Protein AF-A0A653LI47-F1 (afdb_monomer_lite)

Structure (mmCIF, N/CA/C/O backbone):
data_AF-A0A653LI47-F1
#
_entry.id   AF-A0A653LI47-F1
#
loop_
_atom_site.group_PDB
_atom_site.id
_atom_site.type_symbol
_atom_site.label_atom_id
_atom_site.label_alt_id
_atom_site.label_comp_id
_atom_site.label_asym_id
_atom_site.label_entity_id
_atom_site.label_seq_id
_atom_site.pdbx_PDB_ins_code
_atom_site.Cartn_x
_atom_site.Cartn_y
_atom_site.Cartn_z
_atom_site.occupancy
_atom_site.B_iso_or_equiv
_atom_site.auth_seq_id
_atom_site.auth_comp_id
_atom_site.auth_asym_id
_atom_site.auth_atom_id
_atom_site.pdbx_PDB_model_num
ATOM 1 N N . MET A 1 1 ? -8.252 -3.867 -17.906 1.00 82.31 1 MET A N 1
ATOM 2 C CA . MET A 1 1 ? -7.818 -4.049 -16.499 1.00 82.31 1 MET A CA 1
ATOM 3 C C . MET A 1 1 ? -6.679 -3.082 -16.187 1.00 82.31 1 MET A C 1
ATOM 5 O O . MET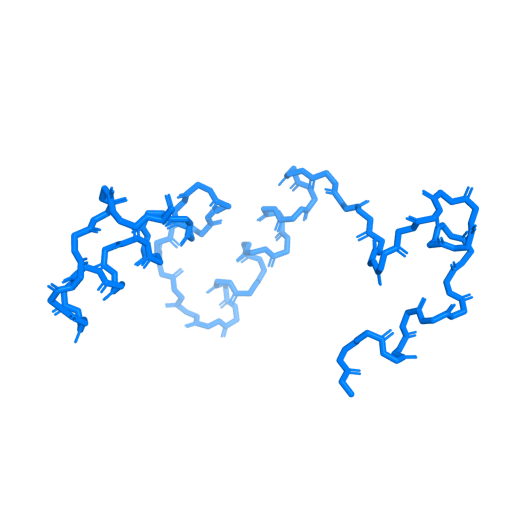 A 1 1 ? -6.130 -2.493 -17.106 1.00 82.31 1 MET A O 1
ATOM 9 N N . ILE A 1 2 ? -6.312 -2.884 -14.914 1.00 90.25 2 ILE A N 1
ATOM 10 C CA . ILE A 1 2 ? -5.162 -2.022 -14.566 1.00 90.25 2 ILE A CA 1
ATOM 11 C C . ILE A 1 2 ? -3.845 -2.558 -15.153 1.00 90.25 2 ILE A C 1
ATOM 13 O O . ILE A 1 2 ? -2.962 -1.774 -15.467 1.00 90.25 2 ILE A O 1
ATOM 17 N N . ILE A 1 3 ? -3.747 -3.874 -15.354 1.00 90.50 3 ILE A N 1
ATOM 18 C CA . ILE A 1 3 ? -2.574 -4.563 -15.906 1.00 90.50 3 ILE A CA 1
ATOM 19 C C . ILE A 1 3 ? -2.268 -4.070 -17.330 1.00 90.50 3 ILE A C 1
ATOM 21 O O . ILE A 1 3 ? -1.138 -3.682 -17.603 1.00 90.50 3 ILE A O 1
ATOM 25 N N . ASP A 1 4 ? -3.284 -3.950 -18.189 1.00 92.81 4 ASP A N 1
ATOM 26 C CA . ASP A 1 4 ? -3.132 -3.485 -19.580 1.00 92.81 4 ASP A CA 1
ATOM 27 C C . ASP A 1 4 ? -2.518 -2.076 -19.668 1.00 92.81 4 ASP A C 1
ATOM 29 O O . ASP A 1 4 ? -1.793 -1.749 -20.602 1.00 92.81 4 ASP A O 1
ATOM 33 N N . LYS A 1 5 ? -2.755 -1.226 -18.657 1.00 92.44 5 LYS A N 1
ATOM 34 C CA . LYS A 1 5 ? -2.165 0.120 -18.586 1.00 92.44 5 LYS A CA 1
ATOM 35 C C . LYS A 1 5 ? -0.644 0.080 -18.404 1.00 92.44 5 LYS A C 1
ATOM 37 O O . LYS A 1 5 ? 0.043 0.999 -18.846 1.00 92.44 5 LYS A O 1
ATOM 42 N N . TYR A 1 6 ? -0.128 -0.946 -17.730 1.00 92.81 6 TYR A N 1
ATOM 43 C CA . TYR A 1 6 ? 1.289 -1.072 -17.384 1.00 92.81 6 TYR A CA 1
ATOM 44 C C . TYR A 1 6 ? 2.052 -2.056 -18.276 1.00 92.81 6 TYR A C 1
ATOM 46 O O . TYR A 1 6 ? 3.259 -2.194 -18.099 1.00 92.81 6 TYR A O 1
ATOM 54 N N . GLU A 1 7 ? 1.401 -2.652 -19.281 1.00 90.75 7 GLU A N 1
ATOM 55 C CA . GLU A 1 7 ? 2.010 -3.605 -20.222 1.00 90.75 7 GLU A CA 1
ATOM 56 C C . GLU A 1 7 ? 3.310 -3.070 -20.850 1.00 90.75 7 GLU A C 1
ATOM 58 O O . GLU A 1 7 ? 4.293 -3.791 -20.982 1.00 90.75 7 GLU A O 1
ATOM 63 N N . L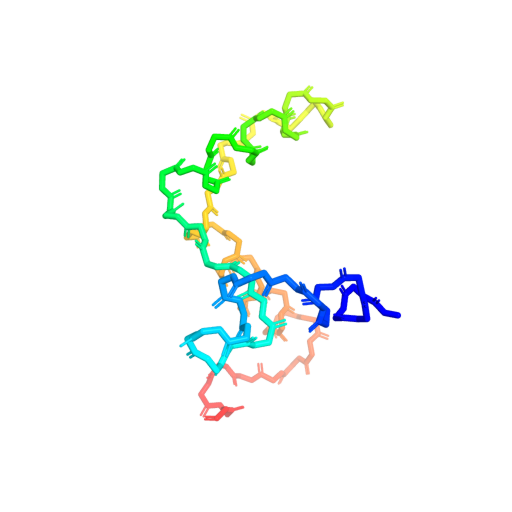YS A 1 8 ? 3.346 -1.773 -21.184 1.00 93.31 8 LYS A N 1
ATOM 64 C CA . LYS A 1 8 ? 4.507 -1.114 -21.811 1.00 93.31 8 LYS A CA 1
ATOM 65 C C . LYS A 1 8 ? 5.379 -0.323 -20.832 1.00 93.31 8 LYS A C 1
ATOM 67 O O . LYS A 1 8 ? 6.180 0.511 -21.254 1.00 93.31 8 LYS A O 1
ATOM 72 N N . HIS A 1 9 ? 5.202 -0.507 -19.525 1.00 93.56 9 HIS A N 1
ATOM 73 C CA . HIS A 1 9 ? 5.943 0.267 -18.535 1.00 93.56 9 HIS A CA 1
ATOM 74 C C . HIS A 1 9 ? 7.420 -0.178 -18.503 1.00 93.56 9 HIS A C 1
ATOM 76 O O . HIS A 1 9 ? 7.677 -1.359 -18.265 1.00 93.56 9 HIS A O 1
ATOM 82 N N . PRO A 1 10 ? 8.406 0.732 -18.654 1.00 92.75 10 PRO A N 1
ATOM 83 C CA . PRO A 1 10 ? 9.823 0.364 -18.770 1.00 92.75 10 PRO A CA 1
ATOM 84 C C . PRO A 1 10 ? 10.326 -0.513 -17.620 1.00 92.75 10 PRO A C 1
ATOM 86 O O . PRO A 1 10 ? 11.023 -1.495 -17.838 1.00 92.75 10 PRO A O 1
ATOM 89 N N . GLN A 1 11 ? 9.913 -0.201 -16.388 1.00 92.00 11 GLN A N 1
ATOM 90 C CA . GLN A 1 11 ? 10.275 -0.999 -15.213 1.00 92.00 11 GLN A CA 1
ATOM 91 C C . GLN A 1 11 ? 9.691 -2.421 -15.255 1.00 92.00 11 GLN A C 1
ATOM 93 O O . GLN A 1 11 ? 10.337 -3.359 -14.813 1.00 92.00 11 GLN A O 1
ATOM 98 N N . CYS A 1 12 ? 8.471 -2.582 -15.775 1.00 92.50 12 CYS A N 1
ATOM 99 C CA . CYS A 1 12 ? 7.793 -3.879 -15.844 1.00 92.50 12 CYS A CA 1
ATOM 100 C C . CYS A 1 12 ? 8.466 -4.786 -16.876 1.00 92.50 12 CYS A C 1
ATOM 102 O O . CYS A 1 12 ? 8.736 -5.943 -16.577 1.00 92.50 12 CYS A O 1
ATOM 104 N N . ILE A 1 13 ? 8.814 -4.224 -18.039 1.00 92.44 13 ILE A N 1
ATOM 105 C CA . ILE A 1 13 ? 9.533 -4.926 -19.110 1.00 92.44 13 ILE A CA 1
ATOM 106 C C . ILE A 1 13 ? 10.937 -5.334 -18.649 1.00 92.44 13 ILE A C 1
ATOM 108 O O . ILE A 1 13 ? 11.360 -6.461 -18.879 1.00 92.44 13 ILE A O 1
ATOM 112 N N . ASN A 1 14 ? 11.661 -4.426 -17.987 1.00 93.38 14 ASN A N 1
ATOM 113 C CA . ASN A 1 14 ? 13.050 -4.669 -17.595 1.00 93.38 14 ASN A CA 1
ATOM 114 C C . ASN A 1 14 ? 13.191 -5.640 -16.412 1.00 93.38 14 ASN A C 1
ATOM 116 O O . ASN A 1 14 ? 14.208 -6.319 -16.310 1.00 93.38 14 ASN A O 1
ATOM 120 N N . GLU A 1 15 ? 12.216 -5.674 -15.500 1.00 91.94 15 GLU A N 1
ATOM 121 C CA . GLU A 1 15 ? 12.266 -6.492 -14.277 1.00 91.94 15 GLU A CA 1
ATOM 122 C C . GLU A 1 15 ? 11.357 -7.733 -14.330 1.00 91.94 15 GLU A C 1
ATOM 124 O O . GLU A 1 15 ? 11.239 -8.421 -13.317 1.00 91.94 15 GLU A O 1
ATOM 129 N N . ASP A 1 16 ? 10.705 -7.997 -15.469 1.00 91.25 16 ASP A N 1
ATOM 130 C CA . ASP A 1 16 ? 9.708 -9.064 -15.658 1.00 91.25 16 ASP A CA 1
ATOM 131 C C . ASP A 1 16 ? 8.614 -9.057 -14.568 1.00 91.25 16 ASP A C 1
ATOM 133 O O . ASP A 1 16 ? 8.365 -10.029 -13.852 1.00 91.25 16 ASP A O 1
ATOM 137 N N . LYS A 1 17 ? 7.981 -7.890 -14.382 1.00 89.94 17 LYS A N 1
ATOM 138 C CA . LYS A 1 17 ? 6.925 -7.670 -13.377 1.00 89.94 17 LYS A CA 1
ATOM 139 C C . LYS A 1 17 ? 5.617 -7.250 -14.028 1.00 89.94 17 LYS A C 1
ATOM 141 O O . LYS A 1 17 ? 5.603 -6.448 -14.949 1.00 89.94 17 LYS A O 1
ATOM 146 N N . LEU A 1 18 ? 4.499 -7.705 -13.459 1.00 90.44 18 LEU A N 1
ATOM 147 C CA . LEU A 1 18 ? 3.150 -7.335 -13.914 1.00 90.44 18 LEU A CA 1
ATOM 148 C C . LEU A 1 18 ? 2.787 -5.869 -13.635 1.00 90.44 18 LEU A C 1
ATOM 150 O O . LEU A 1 18 ? 1.950 -5.295 -14.325 1.00 90.44 18 LEU A O 1
ATOM 154 N N . LEU A 1 19 ? 3.362 -5.282 -12.582 1.00 91.81 19 LEU A N 1
ATOM 155 C CA . LEU A 1 19 ? 3.082 -3.921 -12.130 1.00 91.81 19 LEU A CA 1
ATOM 156 C C . LEU A 1 19 ? 4.373 -3.260 -11.630 1.00 91.81 19 LEU A C 1
ATOM 158 O O . LEU A 1 19 ? 5.238 -3.946 -11.074 1.00 91.81 19 LEU A O 1
ATOM 162 N N . PRO A 1 20 ? 4.500 -1.928 -11.760 1.00 90.31 20 PRO A N 1
ATOM 163 C CA . PRO A 1 20 ? 5.634 -1.209 -11.203 1.00 90.31 20 PRO A CA 1
ATOM 164 C C . PRO A 1 20 ? 5.590 -1.268 -9.677 1.00 90.31 20 PRO A C 1
ATOM 166 O O . PRO A 1 20 ? 4.536 -1.102 -9.057 1.00 90.31 20 PRO A O 1
ATOM 169 N N . PHE A 1 21 ? 6.747 -1.496 -9.060 1.00 86.69 21 PHE A N 1
ATOM 170 C CA . PHE A 1 21 ? 6.837 -1.625 -7.612 1.00 86.69 21 PHE A CA 1
ATOM 171 C C . PHE A 1 21 ? 7.185 -0.281 -6.970 1.00 86.69 21 PHE A C 1
ATOM 173 O O . PHE A 1 21 ? 8.196 0.339 -7.302 1.00 86.69 21 PHE A O 1
ATOM 180 N N . LEU A 1 22 ? 6.355 0.158 -6.026 1.00 89.25 22 LEU A N 1
ATOM 181 C CA . LEU A 1 22 ? 6.598 1.340 -5.202 1.00 89.25 22 LEU A CA 1
ATOM 182 C C . LEU A 1 22 ? 7.109 0.910 -3.826 1.00 89.25 22 LEU A C 1
ATOM 184 O O . LEU A 1 22 ? 6.717 -0.132 -3.306 1.00 89.25 22 LEU A O 1
ATOM 188 N N . SER A 1 23 ? 7.948 1.734 -3.197 1.00 90.94 23 SER A N 1
ATOM 189 C CA . SER A 1 23 ? 8.328 1.499 -1.803 1.00 90.94 23 SER A CA 1
ATOM 190 C C . SER A 1 23 ? 7.117 1.654 -0.876 1.00 90.94 23 SER A C 1
ATOM 192 O O . SER A 1 23 ? 6.224 2.468 -1.126 1.00 90.94 23 SER A O 1
ATOM 194 N N . ASN A 1 24 ? 7.117 0.934 0.250 1.00 89.88 24 ASN A N 1
ATOM 195 C CA . ASN A 1 24 ? 6.056 1.039 1.261 1.00 89.88 24 ASN A CA 1
ATOM 196 C C . ASN A 1 24 ? 5.855 2.481 1.750 1.00 89.88 24 ASN A C 1
ATOM 198 O O . ASN A 1 24 ? 4.731 2.896 2.008 1.00 89.88 24 ASN A O 1
ATOM 202 N N . GLN A 1 25 ? 6.934 3.262 1.844 1.00 93.00 25 GLN A N 1
ATOM 203 C CA . GLN A 1 25 ? 6.873 4.675 2.222 1.00 93.00 25 GLN A CA 1
ATOM 204 C C . GLN A 1 25 ? 6.079 5.495 1.201 1.00 93.00 25 GLN A C 1
ATOM 206 O O . GLN A 1 25 ? 5.176 6.237 1.582 1.00 93.00 25 GLN A O 1
ATOM 211 N N . LYS A 1 26 ? 6.374 5.324 -0.094 1.00 93.62 26 LYS A N 1
ATOM 212 C CA . LYS A 1 26 ? 5.674 6.032 -1.172 1.00 93.62 26 LYS A CA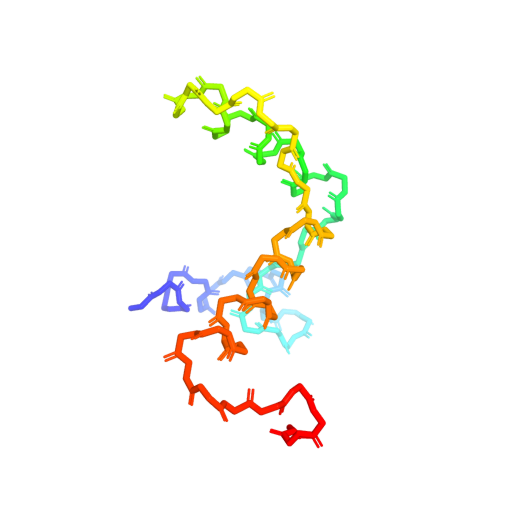 1
ATOM 213 C C . LYS A 1 26 ? 4.214 5.595 -1.269 1.00 93.62 26 LYS A C 1
ATOM 215 O O . LYS A 1 26 ? 3.335 6.432 -1.432 1.00 93.62 26 LYS A O 1
ATOM 220 N N . MET A 1 27 ? 3.944 4.305 -1.087 1.00 92.44 27 MET A N 1
ATOM 221 C CA . MET A 1 27 ? 2.577 3.788 -1.038 1.00 92.44 27 MET A CA 1
ATOM 222 C C . MET A 1 27 ? 1.786 4.367 0.142 1.00 92.44 27 MET A C 1
ATOM 224 O O . MET A 1 27 ? 0.658 4.811 -0.044 1.00 92.44 27 MET A O 1
ATOM 228 N N . ASN A 1 28 ? 2.380 4.432 1.337 1.00 92.69 28 ASN A N 1
ATOM 229 C CA . ASN A 1 28 ? 1.735 5.025 2.510 1.00 92.69 28 ASN A CA 1
ATOM 230 C C . ASN A 1 28 ? 1.485 6.533 2.342 1.00 92.69 28 ASN A C 1
ATOM 232 O O . ASN A 1 28 ? 0.479 7.025 2.839 1.00 92.69 28 ASN A O 1
ATOM 236 N N . ALA A 1 29 ? 2.350 7.267 1.634 1.00 94.81 29 ALA A N 1
ATOM 237 C CA . ALA A 1 29 ? 2.099 8.673 1.310 1.00 94.81 29 ALA A CA 1
ATOM 238 C C . ALA A 1 29 ? 0.837 8.832 0.443 1.00 94.81 29 ALA A C 1
ATOM 240 O O . ALA A 1 29 ? -0.051 9.602 0.798 1.00 94.81 29 ALA A O 1
ATOM 241 N N . TYR A 1 30 ? 0.697 8.021 -0.612 1.00 94.25 30 TYR A N 1
ATOM 242 C CA . TYR A 1 30 ? -0.524 8.012 -1.425 1.00 94.25 30 TYR A CA 1
ATOM 243 C C . TYR A 1 30 ? -1.765 7.601 -0.625 1.00 94.25 30 TYR A C 1
ATOM 245 O O . TYR A 1 30 ? -2.830 8.184 -0.799 1.00 94.25 30 TYR A O 1
ATOM 253 N N . LEU A 1 31 ? -1.643 6.634 0.290 1.00 94.12 31 LEU A N 1
ATOM 254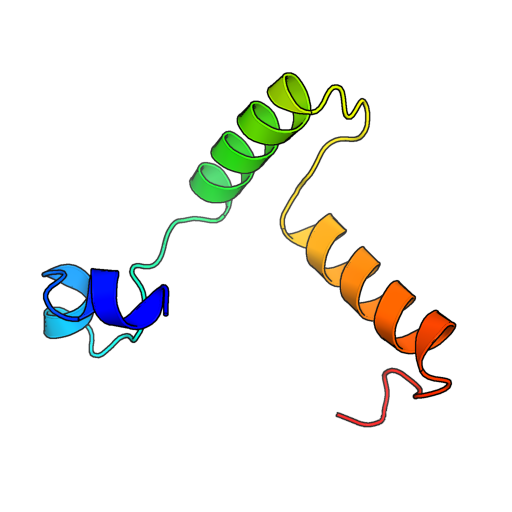 C CA . LEU A 1 31 ? -2.752 6.250 1.169 1.00 94.12 31 LEU A CA 1
ATOM 255 C C . LEU A 1 31 ? -3.183 7.393 2.099 1.00 94.12 31 LEU A C 1
ATOM 257 O O . LEU A 1 31 ? -4.375 7.521 2.361 1.00 94.12 31 LEU A O 1
ATOM 261 N N . LYS A 1 32 ? -2.250 8.234 2.564 1.00 94.06 32 LYS A N 1
ATOM 262 C CA . LYS A 1 32 ? -2.564 9.428 3.368 1.00 94.06 32 LYS A CA 1
ATOM 263 C C . LYS A 1 32 ? -3.311 10.483 2.562 1.00 94.06 32 LYS A C 1
ATOM 265 O O . LYS A 1 32 ? -4.282 11.039 3.062 1.00 94.06 32 LYS A O 1
ATOM 270 N N . GLU A 1 33 ? -2.899 10.723 1.319 1.00 95.62 33 GLU A N 1
ATOM 271 C CA . GLU A 1 33 ? -3.610 11.637 0.416 1.00 95.62 33 GLU A CA 1
ATOM 272 C C . GLU A 1 33 ? -5.039 11.152 0.150 1.00 95.62 33 GLU A C 1
ATOM 274 O O . GLU A 1 33 ? -5.991 11.915 0.304 1.00 95.62 33 GLU A O 1
ATOM 279 N N . ILE A 1 34 ? -5.204 9.864 -0.168 1.00 94.81 34 ILE A N 1
ATOM 280 C CA . ILE A 1 34 ? -6.524 9.255 -0.382 1.00 94.81 34 ILE A CA 1
ATOM 281 C C . ILE A 1 34 ? -7.372 9.328 0.893 1.00 94.81 34 ILE A C 1
ATOM 283 O O . ILE A 1 34 ? -8.543 9.685 0.815 1.00 94.81 34 ILE A O 1
ATOM 287 N N . ALA A 1 35 ? -6.797 9.038 2.066 1.00 94.81 35 ALA A N 1
ATOM 288 C CA . ALA A 1 35 ? -7.501 9.156 3.343 1.00 94.81 35 ALA A CA 1
ATOM 289 C C . ALA A 1 35 ? -8.015 10.583 3.579 1.00 94.81 35 ALA A C 1
ATOM 291 O O . ALA A 1 35 ? -9.155 10.747 4.002 1.00 94.81 35 ALA A O 1
ATOM 292 N N . GLY A 1 36 ? -7.211 11.597 3.241 1.00 95.25 36 GLY A N 1
ATOM 293 C CA . GLY A 1 36 ? -7.612 13.000 3.320 1.00 95.25 36 GLY A CA 1
ATOM 294 C C . GLY A 1 36 ? -8.770 13.346 2.381 1.00 95.25 36 GLY A C 1
ATOM 295 O O . GLY A 1 36 ? -9.719 13.993 2.807 1.00 95.25 36 GLY A O 1
ATOM 296 N N . VAL A 1 37 ? -8.735 12.872 1.129 1.00 96.81 37 VAL A N 1
ATOM 297 C CA . VAL A 1 37 ? -9.821 13.087 0.148 1.00 96.81 37 VAL A CA 1
ATOM 298 C C . VAL A 1 37 ? -11.108 12.359 0.547 1.00 96.81 37 VAL A C 1
ATOM 300 O O . VAL A 1 37 ? -12.202 12.842 0.272 1.00 96.81 37 VAL A O 1
ATOM 303 N N . CYS A 1 38 ? -10.990 11.195 1.183 1.00 96.38 38 CYS A N 1
ATOM 304 C CA . CYS A 1 38 ? -12.126 10.382 1.614 1.00 96.38 38 CYS A CA 1
ATOM 305 C C . CYS A 1 38 ? -12.610 10.693 3.040 1.00 96.38 38 CYS A C 1
ATOM 307 O O . CYS A 1 38 ? -13.465 9.963 3.535 1.00 96.38 38 CYS A O 1
ATOM 309 N N . GLU A 1 39 ? -12.052 11.713 3.701 1.00 95.56 39 GLU A N 1
ATOM 310 C CA . GLU A 1 39 ? -12.377 12.088 5.088 1.00 95.56 39 GLU A CA 1
ATOM 311 C C . GLU A 1 39 ? -12.239 10.912 6.082 1.00 95.56 39 GLU A C 1
ATOM 313 O O . GLU A 1 39 ? -12.997 10.762 7.039 1.00 95.56 39 GLU A O 1
ATOM 318 N N . ILE A 1 40 ? -11.246 10.044 5.860 1.00 94.19 40 ILE A N 1
ATOM 319 C CA . ILE A 1 40 ? -10.949 8.905 6.733 1.00 94.19 40 ILE A CA 1
ATOM 320 C C . ILE A 1 40 ? -9.966 9.354 7.816 1.00 94.19 40 ILE A C 1
ATOM 322 O O . ILE A 1 40 ? -8.786 9.572 7.551 1.00 94.19 40 ILE A O 1
ATOM 326 N N . GLU A 1 41 ? -10.437 9.421 9.061 1.00 90.00 41 GLU A N 1
ATOM 327 C CA . GLU A 1 41 ? -9.622 9.846 10.211 1.00 90.00 41 GLU A CA 1
ATOM 328 C C . GLU A 1 41 ? -8.535 8.832 10.603 1.00 90.00 41 GLU A C 1
ATOM 330 O O . GLU A 1 41 ? -7.512 9.177 11.196 1.00 90.00 41 GLU A O 1
ATOM 335 N N . LYS A 1 42 ? -8.744 7.549 10.286 1.00 88.25 42 LYS A N 1
ATOM 336 C CA . LYS A 1 42 ? -7.797 6.483 10.621 1.00 88.25 42 LYS A CA 1
ATOM 337 C C . LYS A 1 42 ? -6.601 6.502 9.673 1.00 88.25 42 LYS A C 1
ATOM 339 O O . LYS A 1 42 ? -6.768 6.482 8.457 1.00 88.25 42 LYS A O 1
ATOM 344 N N . GLU A 1 43 ? -5.389 6.404 10.222 1.00 89.69 43 GLU A N 1
ATOM 345 C CA . GLU A 1 43 ? -4.182 6.291 9.401 1.00 89.69 43 GLU A CA 1
ATOM 346 C C . GLU A 1 43 ? -4.214 5.014 8.540 1.00 89.69 43 GLU A C 1
ATOM 348 O 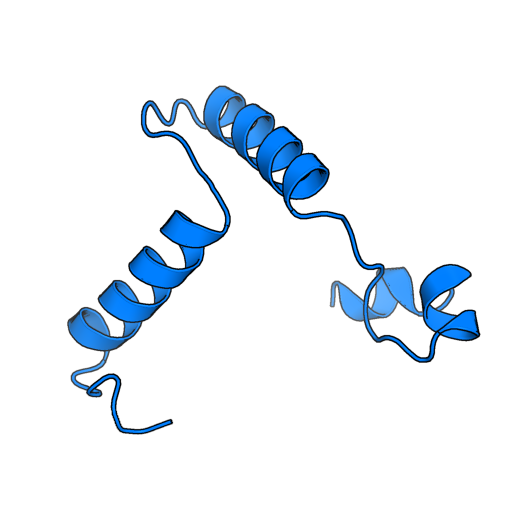O . GLU A 1 43 ? -4.187 3.882 9.041 1.00 89.69 43 GLU A O 1
ATOM 353 N N . LEU A 1 44 ? -4.263 5.205 7.220 1.00 91.50 44 LEU A N 1
ATOM 354 C CA . LEU A 1 44 ? -4.203 4.124 6.246 1.00 91.50 44 LEU A CA 1
ATOM 355 C C . LEU A 1 44 ? -2.747 3.768 5.951 1.00 91.50 44 LEU A C 1
ATOM 357 O O . LEU A 1 44 ? -1.967 4.578 5.454 1.00 91.50 44 LEU A O 1
ATOM 361 N N . THR A 1 45 ? -2.389 2.517 6.224 1.00 90.88 45 THR A N 1
ATOM 362 C CA . THR A 1 45 ? -1.084 1.951 5.872 1.00 90.88 45 THR A CA 1
ATOM 363 C C . THR A 1 45 ? -1.261 0.599 5.200 1.00 90.88 45 THR A C 1
ATOM 365 O O . THR A 1 45 ? -2.291 -0.066 5.365 1.00 90.88 45 THR A O 1
ATOM 368 N N . PHE A 1 46 ? -0.227 0.143 4.493 1.00 87.69 46 PHE A N 1
ATOM 369 C CA . PHE A 1 46 ? -0.221 -1.193 3.891 1.00 87.69 46 PHE A CA 1
ATOM 370 C C . PHE A 1 46 ? -0.497 -2.314 4.914 1.00 87.69 46 PHE A C 1
ATOM 372 O O . PHE A 1 46 ? -1.215 -3.273 4.628 1.00 87.69 46 PHE A O 1
ATOM 379 N N . HIS A 1 47 ? 0.027 -2.176 6.137 1.00 88.44 47 HIS A N 1
ATOM 380 C CA . HIS A 1 47 ? -0.204 -3.136 7.217 1.00 88.44 47 HIS A CA 1
ATOM 381 C C . HIS A 1 47 ? -1.682 -3.181 7.635 1.00 88.44 47 HIS A C 1
ATOM 383 O O . HIS A 1 47 ? -2.248 -4.266 7.770 1.00 88.44 47 HIS A O 1
ATOM 389 N N . ILE A 1 48 ? -2.332 -2.020 7.779 1.00 89.94 48 ILE A N 1
ATOM 390 C CA . ILE A 1 48 ? -3.765 -1.948 8.099 1.00 89.94 48 ILE A CA 1
ATOM 391 C C . ILE A 1 48 ? -4.604 -2.565 6.980 1.00 89.94 48 ILE A C 1
ATOM 393 O O . ILE A 1 48 ? -5.493 -3.357 7.273 1.00 89.94 48 ILE A O 1
ATOM 397 N N . ALA A 1 49 ? -4.292 -2.283 5.712 1.00 87.00 49 ALA A N 1
ATOM 398 C CA . ALA A 1 49 ? -5.010 -2.864 4.578 1.00 87.00 49 ALA A CA 1
ATOM 399 C C . ALA A 1 49 ? -4.974 -4.404 4.594 1.00 87.00 49 ALA A C 1
ATOM 401 O O . ALA A 1 49 ? -6.010 -5.044 4.408 1.00 87.00 49 ALA A O 1
ATOM 402 N N . ARG A 1 50 ? -3.813 -5.007 4.893 1.00 88.25 50 ARG A N 1
ATOM 403 C CA . ARG A 1 50 ? -3.673 -6.467 5.033 1.00 88.25 50 ARG A CA 1
ATOM 404 C C . ARG A 1 50 ? -4.538 -7.028 6.164 1.00 88.25 50 ARG A C 1
ATOM 406 O O . ARG A 1 50 ? -5.221 -8.027 5.953 1.00 88.25 50 ARG A O 1
ATOM 413 N N . HIS A 1 51 ? -4.520 -6.405 7.345 1.00 89.25 51 HIS A N 1
ATOM 414 C CA . HIS A 1 51 ? -5.341 -6.847 8.483 1.00 89.25 51 HIS A CA 1
ATOM 415 C C . HIS A 1 51 ? -6.832 -6.700 8.207 1.00 89.25 51 HIS A C 1
ATOM 417 O O . HIS A 1 51 ? -7.599 -7.619 8.490 1.00 89.25 51 HIS A O 1
ATOM 423 N N . THR A 1 52 ? -7.245 -5.584 7.609 1.00 87.00 52 THR A N 1
ATOM 424 C CA . THR A 1 52 ? -8.633 -5.363 7.198 1.00 87.00 52 THR A CA 1
ATOM 425 C C . THR A 1 52 ? -9.069 -6.412 6.184 1.00 87.00 52 THR A C 1
ATOM 427 O O . THR A 1 52 ? -10.139 -6.989 6.347 1.00 87.00 52 THR A O 1
ATOM 430 N N . PHE A 1 53 ? -8.239 -6.721 5.183 1.00 86.00 53 PHE A N 1
ATOM 431 C CA . PHE A 1 53 ? -8.532 -7.777 4.215 1.00 86.00 53 PHE A CA 1
ATOM 432 C C . PHE A 1 53 ? -8.674 -9.145 4.892 1.00 86.00 53 PHE A C 1
ATOM 434 O O . PHE A 1 53 ? -9.682 -9.815 4.695 1.00 86.00 53 PHE A O 1
ATOM 441 N N . ALA A 1 54 ? -7.720 -9.538 5.742 1.00 84.62 54 ALA A N 1
ATOM 442 C CA . ALA A 1 54 ? -7.782 -10.808 6.467 1.00 84.62 54 ALA A CA 1
ATOM 443 C C . ALA A 1 54 ? -9.039 -10.905 7.349 1.00 84.62 54 ALA A C 1
ATOM 445 O O . ALA A 1 54 ? -9.723 -11.929 7.360 1.00 84.62 54 ALA A O 1
ATOM 446 N N . THR A 1 55 ? -9.379 -9.817 8.042 1.00 84.38 55 THR A N 1
ATOM 447 C CA . THR A 1 55 ? -10.567 -9.733 8.899 1.00 84.38 55 THR A CA 1
ATOM 448 C C . THR A 1 55 ? -11.847 -9.795 8.071 1.00 84.38 55 THR A C 1
ATOM 450 O O . THR A 1 55 ? -12.742 -10.557 8.413 1.00 84.38 55 THR A O 1
ATOM 453 N N . MET A 1 56 ? -11.926 -9.070 6.952 1.00 83.75 56 MET A N 1
ATOM 454 C CA . MET A 1 56 ? -13.067 -9.121 6.034 1.00 83.75 56 MET A CA 1
ATOM 455 C C . MET A 1 56 ? -13.240 -10.529 5.462 1.00 83.75 56 MET A C 1
ATOM 457 O O . MET A 1 56 ? -14.322 -11.089 5.547 1.00 83.75 56 MET A O 1
ATOM 461 N N . VAL A 1 57 ? -12.182 -11.158 4.949 1.00 77.50 57 VAL A N 1
ATOM 462 C CA . VAL A 1 57 ? -12.270 -12.530 4.424 1.00 77.50 57 VAL A CA 1
ATOM 463 C C . VAL A 1 57 ? -12.752 -13.499 5.508 1.00 77.50 57 VAL A C 1
ATOM 465 O O . VAL A 1 57 ? -13.623 -14.325 5.245 1.00 77.50 57 VAL A O 1
ATOM 468 N N . THR A 1 58 ? -12.264 -13.355 6.740 1.00 70.06 58 THR A N 1
ATOM 469 C CA . THR A 1 58 ? -12.652 -14.230 7.857 1.00 70.06 58 THR A CA 1
ATOM 470 C C . THR A 1 58 ? -14.097 -14.004 8.306 1.00 70.06 58 THR A C 1
ATOM 472 O O . THR A 1 58 ? -14.849 -14.964 8.477 1.00 70.06 58 THR A O 1
ATOM 475 N N . LEU A 1 59 ? -14.503 -12.744 8.485 1.00 66.75 59 LEU A N 1
ATOM 476 C CA . LEU A 1 59 ? -15.834 -12.378 8.973 1.00 66.75 59 LEU A CA 1
ATOM 477 C C . LEU A 1 59 ? -16.913 -12.557 7.901 1.00 66.75 59 LEU A C 1
ATOM 479 O O . LEU A 1 59 ? -18.020 -12.988 8.211 1.00 66.75 59 LEU A O 1
ATOM 483 N N . THR A 1 60 ? -16.600 -12.240 6.646 1.00 62.34 60 THR A N 1
ATOM 484 C CA . THR A 1 60 ? -17.568 -12.226 5.547 1.00 62.34 60 THR A CA 1
ATOM 485 C C . THR A 1 60 ? -17.713 -13.597 4.885 1.00 62.34 60 THR A C 1
ATOM 487 O O . THR A 1 60 ? -18.817 -13.932 4.466 1.00 62.34 60 THR A O 1
ATOM 490 N N . ASN A 1 61 ? -16.660 -14.432 4.838 1.00 60.72 61 ASN A N 1
ATOM 491 C CA . ASN A 1 61 ? -16.713 -15.716 4.117 1.00 60.72 61 ASN A CA 1
ATOM 492 C C . ASN A 1 61 ? -16.778 -16.984 4.991 1.00 60.72 61 ASN A C 1
ATOM 494 O O . ASN A 1 61 ? -16.819 -18.074 4.430 1.00 60.72 61 ASN A O 1
ATOM 498 N N . LYS A 1 62 ? -16.790 -16.920 6.335 1.00 57.59 62 LYS A N 1
ATOM 499 C CA . LYS A 1 62 ? -16.640 -18.113 7.218 1.00 57.59 62 LYS A CA 1
ATOM 500 C C . LYS A 1 62 ? -15.408 -18.984 6.881 1.00 57.59 62 LYS A C 1
ATOM 502 O O . LYS A 1 62 ? -15.325 -20.137 7.306 1.00 57.59 62 LYS A O 1
ATOM 507 N N . VAL A 1 63 ? -14.450 -18.460 6.112 1.00 58.16 63 VAL A N 1
ATOM 508 C CA . VAL A 1 63 ? -13.207 -19.146 5.750 1.00 58.16 63 VAL A CA 1
ATOM 509 C C . VAL A 1 63 ? -12.132 -18.682 6.723 1.00 58.16 63 VAL A C 1
ATOM 511 O O . VAL A 1 63 ? -11.834 -17.495 6.819 1.00 58.16 63 VAL A O 1
ATOM 514 N N . LEU A 1 64 ? -11.576 -19.627 7.479 1.00 54.00 64 LEU A N 1
ATOM 515 C CA . LEU A 1 64 ? -10.494 -19.374 8.427 1.00 54.00 64 LEU A CA 1
ATOM 516 C C . LEU A 1 64 ? -9.191 -19.041 7.687 1.00 54.00 64 LEU A C 1
ATOM 518 O O . LEU A 1 64 ? -8.854 -19.680 6.694 1.00 54.00 64 LEU A O 1
ATOM 522 N N . ILE A 1 65 ? -8.418 -18.113 8.256 1.00 57.56 65 ILE A N 1
ATOM 523 C CA . ILE A 1 65 ? -7.130 -17.588 7.754 1.00 57.56 65 ILE A CA 1
ATOM 524 C C . ILE A 1 65 ? -6.092 -18.704 7.490 1.00 57.56 65 ILE A C 1
ATOM 526 O O . ILE A 1 65 ? -5.153 -18.514 6.729 1.00 57.56 65 ILE A O 1
ATOM 530 N N . LEU A 1 66 ? -6.276 -19.886 8.088 1.00 53.47 66 LEU A N 1
ATOM 531 C CA . LEU A 1 66 ? -5.397 -21.055 7.962 1.00 53.47 66 LEU A CA 1
ATOM 532 C C . LEU A 1 66 ? -5.662 -21.924 6.714 1.00 53.47 66 LEU A C 1
ATOM 534 O O . LEU A 1 66 ? -5.004 -22.947 6.548 1.00 53.47 66 LEU A O 1
ATOM 538 N N . LYS A 1 67 ? -6.624 -21.561 5.855 1.00 42.03 67 LYS A N 1
ATOM 539 C CA . LYS A 1 67 ? -6.857 -22.202 4.548 1.00 42.03 67 LYS A CA 1
ATOM 540 C C . LYS A 1 67 ? -6.534 -21.226 3.414 1.00 42.03 67 LYS A C 1
ATOM 542 O O . LYS A 1 67 ? -7.439 -20.711 2.762 1.00 42.03 67 LYS A O 1
ATOM 547 N N . VAL A 1 68 ? -5.246 -20.976 3.203 1.00 44.44 68 VAL A N 1
ATOM 548 C CA . VAL A 1 68 ? -4.682 -20.422 1.962 1.00 44.44 68 VAL A CA 1
ATOM 549 C C . VAL A 1 68 ? -3.451 -21.240 1.617 1.00 44.44 68 VAL A C 1
ATOM 551 O O 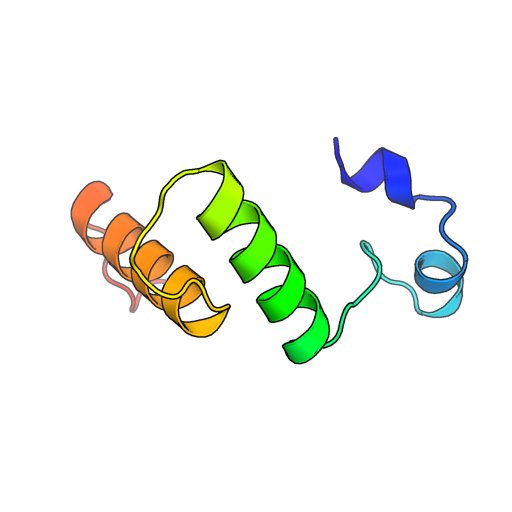. VAL A 1 68 ? -2.666 -21.500 2.555 1.00 44.44 68 VAL A O 1
#

Radius of gyration: 15.71 Å; chains: 1; bounding box: 31×35×32 Å

Sequence (68 aa):
MIIDKYEKHPQCINEDKLLPFLSNQKMNAYLKEIAGVCEIEKELTFHIARHTFATMVTLTNKVLILKV

Foldseek 3Di:
DVLVVCVPPPCCVVVVHSDDDDDQVVVQVVQVVVCVVVVPPDRDGPVVVVVVVQCCCCVVPVDHPVPD

pLDDT: mean 85.41, std 13.32, range [42.03, 96.81]

Secondary structure (DSSP, 8-state):
-HHHHHTT-HHHHHHT-SSPPPPHHHHHHHHHHHHHHTT--S---HHHHHHHHHHHHHHHH---TT--